Protein AF-A0A699HJI0-F1 (afdb_monomer)

pLDDT: mean 88.46, std 17.22, range [38.56, 98.75]

Sequence (102 aa):
MAQSTFRAQEDDVQTFDLLSGHKIPAIGLGTWRSGYEATYSVAHAIIEAGYRHIDTAWEYGVQIEVGQGLKGAMEAGVQRKDLFVTAKLWYDTWFRLLTNKF

Organism: Tanacetum cinerariifolium (NCBI:txid118510)

Radius of gyration: 17.09 Å; Cα contacts (8 Å, |Δi|>4): 124; chains: 1; bounding box: 41×43×48 Å

Foldseek 3Di:
DDDPPPDPDPPPQDWDADPVRDTDRPDEDECAPCPLCLLVVLLCCVQPVVHQEYEEEPVSVCVVSVVNNVVNNVVVPDDPVSHHYHYDDDPCNVVCVVVVPD

Solvent-accessible surface area (backbone atoms only — not comparable to full-atom values): 6200 Å² total; per-residue (Å²): 136,84,79,78,76,81,67,80,73,81,78,77,72,60,61,44,83,42,97,87,77,48,76,42,56,72,58,62,49,75,49,73,86,42,61,89,49,28,25,58,52,45,22,45,36,39,67,75,68,65,45,39,21,41,40,49,33,61,89,53,76,38,60,66,37,39,48,50,6,53,48,52,28,40,75,75,68,48,57,73,89,68,50,46,78,46,72,43,90,55,95,56,52,70,61,32,67,76,61,74,61,125

Secondary structure (DSSP, 8-state):
--------------EEE-TTS-EEES--EE-TT-GGGHHHHHHHHHHTS---EEE--GGGS-HHHHHHHHHHHHHTT--GGG-EEE----TTHHHHHHHT--

Mean predicted aligned error: 7.24 Å

Nearest PDB structures (foldseek):
  5jgw-assembly1_A  TM=1.004E+00  e=1.454E-09  Zea mays
  2vdg-assembly1_A  TM=9.979E-01  e=1.214E-08  Hordeum vulgare
  1ah0-assembly1_A  TM=9.127E-01  e=1.757E-06  Sus scrofa
  5zcm-assembly1_A  TM=9.697E-01  e=9.856E-06  Debaryomyces nepalensis
  1eko-assembly1_A  TM=8.570E-01  e=1.757E-06  Sus scrofa

Structure (mmCIF, N/CA/C/O backbone):
data_AF-A0A699HJI0-F1
#
_entry.id   AF-A0A699HJI0-F1
#
loop_
_atom_site.group_PDB
_atom_site.id
_atom_site.type_symbol
_atom_site.label_atom_id
_atom_site.label_alt_id
_atom_site.label_comp_id
_atom_site.label_asym_id
_atom_site.label_entity_id
_atom_site.label_seq_id
_atom_site.pdbx_PDB_ins_code
_atom_site.Cartn_x
_atom_site.Cartn_y
_atom_site.Cartn_z
_atom_site.occupancy
_atom_site.B_iso_or_equiv
_atom_site.auth_seq_id
_atom_site.auth_comp_id
_atom_site.auth_asym_id
_atom_site.auth_atom_id
_atom_site.pdbx_PDB_model_num
ATOM 1 N N . MET A 1 1 ? -21.021 23.715 30.937 1.00 38.56 1 MET A N 1
ATOM 2 C CA . MET A 1 1 ? -19.822 23.475 30.106 1.00 38.56 1 MET A CA 1
ATOM 3 C C . MET A 1 1 ? -19.767 21.981 29.824 1.00 38.56 1 MET A C 1
ATOM 5 O O . MET A 1 1 ? -19.201 21.240 30.613 1.00 38.56 1 MET A O 1
ATOM 9 N N . ALA A 1 2 ? -20.481 21.516 28.797 1.00 40.62 2 ALA A N 1
ATOM 10 C CA . ALA A 1 2 ? -20.461 20.106 28.418 1.00 40.62 2 ALA A CA 1
ATOM 11 C C . ALA A 1 2 ? -19.187 19.870 27.603 1.00 40.62 2 ALA A C 1
ATOM 13 O O . ALA A 1 2 ? -19.067 20.363 26.485 1.00 40.62 2 ALA A O 1
ATOM 14 N N . GLN A 1 3 ? -18.209 19.188 28.193 1.00 39.88 3 GLN A N 1
ATOM 15 C CA . GLN A 1 3 ? -17.067 18.680 27.446 1.00 39.88 3 GLN A CA 1
ATOM 16 C C . GLN A 1 3 ? -17.589 17.535 26.578 1.00 39.88 3 GLN A C 1
ATOM 18 O O . GLN A 1 3 ? -17.895 16.461 27.095 1.00 39.88 3 GLN A O 1
ATOM 23 N N . SER A 1 4 ? -17.755 17.772 25.274 1.00 44.69 4 SER A N 1
ATOM 24 C CA . SER A 1 4 ? -17.978 16.674 24.339 1.00 44.69 4 SER A CA 1
ATOM 25 C C . SER A 1 4 ? -16.690 15.864 24.295 1.00 44.69 4 SER A C 1
ATOM 27 O O . SER A 1 4 ? -15.678 16.297 23.741 1.00 44.69 4 SER A O 1
ATOM 29 N N . THR A 1 5 ? -16.703 14.699 24.924 1.00 40.84 5 THR A N 1
ATOM 30 C CA . THR A 1 5 ? -15.675 13.693 24.717 1.00 40.84 5 THR A CA 1
ATOM 31 C C . THR A 1 5 ? -15.806 13.209 23.277 1.00 40.84 5 THR A C 1
ATOM 33 O O . THR A 1 5 ? -16.674 12.403 22.955 1.00 40.84 5 THR A O 1
ATOM 36 N N . PHE A 1 6 ? -14.965 13.733 22.383 1.00 47.69 6 PHE A N 1
ATOM 37 C CA . PHE A 1 6 ? -14.712 13.083 21.102 1.00 47.69 6 PHE A CA 1
ATOM 38 C C . PHE A 1 6 ? -14.082 11.729 21.427 1.00 47.69 6 PHE A C 1
ATOM 40 O O . PHE A 1 6 ? -12.896 11.636 21.736 1.00 47.69 6 PHE A O 1
ATOM 47 N N . ARG A 1 7 ? -14.896 10.673 21.450 1.00 43.50 7 ARG A N 1
ATOM 48 C CA . ARG A 1 7 ? -14.369 9.319 21.333 1.00 43.50 7 ARG A CA 1
ATOM 49 C C . ARG A 1 7 ? -13.904 9.183 19.893 1.00 43.50 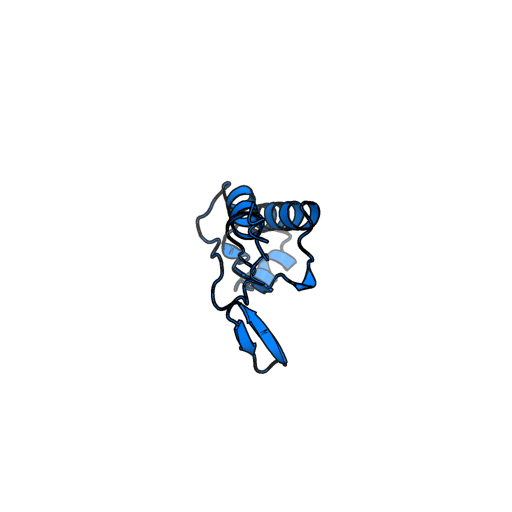7 ARG A C 1
ATOM 51 O O . ARG A 1 7 ? -14.704 9.394 18.987 1.00 43.50 7 ARG A O 1
ATOM 58 N N . ALA A 1 8 ? -12.625 8.869 19.700 1.00 45.00 8 ALA A N 1
ATOM 59 C CA . ALA A 1 8 ? -12.169 8.332 18.430 1.00 45.00 8 ALA A CA 1
ATOM 60 C C . ALA A 1 8 ? -13.056 7.119 18.138 1.00 45.00 8 ALA A C 1
ATOM 62 O O . ALA A 1 8 ? -13.114 6.182 18.936 1.00 45.00 8 ALA A O 1
ATOM 63 N N . GLN A 1 9 ? -13.843 7.207 17.075 1.00 47.78 9 GLN A N 1
ATOM 64 C CA . GLN A 1 9 ? -14.558 6.060 16.561 1.00 47.78 9 GLN A CA 1
ATOM 65 C C . GLN A 1 9 ? -13.464 5.096 16.099 1.00 47.78 9 GLN A C 1
ATOM 67 O O . GLN A 1 9 ? -12.609 5.481 15.305 1.00 47.78 9 GLN A O 1
ATOM 72 N N . GLU A 1 10 ? -13.391 3.903 16.690 1.00 55.72 10 GLU A N 1
ATOM 73 C CA . GLU A 1 10 ? -12.586 2.835 16.104 1.00 55.72 10 GLU A CA 1
ATOM 74 C C . GLU A 1 10 ? -13.229 2.555 14.748 1.00 55.72 10 GLU A C 1
ATOM 76 O O . GLU A 1 10 ? -14.293 1.940 14.675 1.00 55.72 10 GLU A O 1
ATOM 81 N N . ASP A 1 11 ? -12.657 3.136 13.695 1.00 59.75 11 ASP A N 1
ATOM 82 C CA . ASP A 1 11 ? -13.102 2.924 12.329 1.00 59.75 11 ASP A CA 1
ATOM 83 C C . ASP A 1 11 ? -12.850 1.452 12.005 1.00 59.75 11 ASP A C 1
ATOM 85 O O . ASP A 1 11 ? -11.741 1.050 11.645 1.00 59.75 11 ASP A O 1
ATOM 89 N N . ASP A 1 12 ? -13.874 0.626 12.220 1.00 71.81 12 ASP A N 1
ATOM 90 C CA . ASP A 1 12 ? -13.865 -0.785 11.865 1.00 71.81 12 ASP A CA 1
ATOM 91 C C . ASP A 1 12 ? -13.806 -0.869 10.338 1.00 71.81 12 ASP A C 1
ATOM 93 O O . ASP A 1 12 ? -14.812 -0.775 9.629 1.00 71.81 12 ASP A O 1
ATOM 97 N N . VAL A 1 13 ? -12.581 -0.927 9.810 1.00 83.25 13 VAL A N 1
ATOM 98 C CA . VAL A 1 13 ? -12.324 -1.074 8.382 1.00 83.25 13 VAL A CA 1
ATOM 99 C C . VAL A 1 13 ? -12.996 -2.367 7.945 1.00 83.25 13 VAL A C 1
ATOM 101 O O . VAL A 1 13 ? -12.565 -3.451 8.333 1.00 83.25 13 VAL A O 1
ATOM 104 N N . GLN A 1 14 ? -14.039 -2.263 7.118 1.00 94.50 14 GLN A N 1
ATOM 105 C CA . GLN A 1 14 ? -14.735 -3.440 6.609 1.00 94.50 14 GLN A CA 1
ATOM 106 C C . GLN A 1 14 ? -13.723 -4.402 5.975 1.00 94.50 14 GLN A C 1
ATOM 108 O O . GLN A 1 14 ? -12.915 -4.008 5.131 1.00 94.50 14 GLN A O 1
ATOM 113 N N . THR A 1 15 ? -13.768 -5.671 6.377 1.00 96.94 15 THR A N 1
ATOM 114 C CA . THR A 1 15 ? -12.871 -6.718 5.877 1.00 96.94 15 THR A CA 1
ATOM 115 C C . THR A 1 15 ? -13.648 -7.916 5.344 1.00 96.94 15 THR A C 1
ATOM 117 O O . THR A 1 15 ? -14.817 -8.117 5.673 1.00 96.94 15 THR A O 1
ATOM 120 N N . PHE A 1 16 ? -12.980 -8.721 4.522 1.00 97.69 16 PHE A N 1
ATOM 121 C CA . PHE A 1 16 ? -13.450 -10.032 4.088 1.00 97.69 16 PHE A CA 1
ATOM 122 C C . PHE A 1 16 ? -12.503 -11.123 4.593 1.00 97.69 16 PHE A C 1
ATOM 124 O O . PHE A 1 16 ? -11.288 -10.921 4.652 1.00 97.69 16 PHE A O 1
ATOM 131 N N . ASP A 1 17 ? -13.054 -12.285 4.939 1.00 98.00 17 ASP A N 1
ATOM 132 C CA . ASP A 1 17 ? -12.266 -13.451 5.334 1.00 98.00 17 ASP A CA 1
ATOM 133 C C . ASP A 1 17 ? -11.756 -14.200 4.099 1.00 98.00 17 ASP A C 1
ATOM 135 O O . ASP A 1 17 ? -12.519 -14.575 3.206 1.00 98.00 17 ASP A O 1
ATOM 139 N N . LEU A 1 18 ? -10.447 -14.433 4.054 1.00 98.19 18 LEU A N 1
ATOM 140 C CA . LEU A 1 18 ? -9.820 -15.291 3.059 1.00 98.19 18 LEU A CA 1
ATOM 141 C C . LEU A 1 18 ? -9.802 -16.738 3.555 1.00 98.19 18 LEU A C 1
ATOM 143 O O . LEU A 1 18 ? -9.636 -17.004 4.745 1.00 98.19 18 LEU A O 1
ATOM 147 N N . LEU A 1 19 ? -9.841 -17.696 2.625 1.00 98.38 19 LEU A N 1
ATOM 148 C CA . LEU A 1 19 ? -9.709 -19.128 2.944 1.00 98.38 19 LEU A CA 1
ATOM 149 C C . LEU A 1 19 ? -8.379 -19.477 3.636 1.00 98.38 19 LEU A C 1
ATOM 151 O O . LEU A 1 19 ? -8.274 -20.510 4.287 1.00 98.38 19 LEU A O 1
ATOM 155 N N . SER A 1 20 ? -7.369 -18.612 3.520 1.00 97.81 20 SER A N 1
ATOM 156 C CA . SER A 1 20 ? -6.091 -18.735 4.227 1.00 97.81 20 SER A CA 1
ATOM 157 C C . SER A 1 20 ? -6.165 -18.367 5.716 1.00 97.81 20 SER A C 1
ATOM 159 O O . SER A 1 20 ? -5.134 -18.388 6.383 1.00 97.81 20 SER A O 1
ATOM 161 N N . GLY A 1 21 ? -7.335 -17.970 6.230 1.00 97.31 21 GLY A N 1
ATOM 162 C CA . GLY A 1 21 ? -7.538 -17.528 7.614 1.00 97.31 21 GLY A CA 1
ATOM 163 C C . GLY A 1 21 ? -7.157 -16.068 7.887 1.00 97.31 21 GLY A C 1
ATOM 164 O O . GLY A 1 21 ? -7.266 -15.614 9.022 1.00 97.31 21 GLY A O 1
ATOM 165 N N . HIS A 1 22 ? -6.716 -15.325 6.869 1.00 97.31 22 HIS A N 1
ATOM 166 C CA . HIS A 1 22 ? -6.378 -13.903 6.981 1.00 97.31 22 HIS A CA 1
ATOM 167 C C . HIS A 1 22 ? -7.567 -13.019 6.592 1.00 97.31 22 HIS A C 1
ATOM 169 O O . HIS A 1 22 ? -8.401 -13.413 5.778 1.00 97.31 22 HIS A O 1
ATOM 175 N N . LYS A 1 23 ? -7.604 -11.793 7.119 1.00 96.94 23 LYS A N 1
ATOM 176 C CA . LYS A 1 23 ? -8.583 -10.768 6.739 1.00 96.94 23 LYS A CA 1
ATOM 177 C C . LYS A 1 23 ? -7.989 -9.824 5.698 1.00 96.94 23 LYS A C 1
ATOM 179 O O . LYS A 1 23 ? -6.850 -9.386 5.852 1.00 96.94 23 LYS A O 1
ATOM 184 N N . ILE A 1 24 ? -8.758 -9.498 4.664 1.00 98.19 24 ILE A N 1
ATOM 185 C CA . ILE A 1 24 ? -8.394 -8.496 3.655 1.00 98.19 24 ILE A CA 1
ATOM 186 C C . ILE A 1 24 ? -9.299 -7.264 3.792 1.00 98.19 24 ILE A C 1
ATOM 188 O O . ILE A 1 24 ? -10.521 -7.426 3.834 1.00 98.19 24 ILE A O 1
ATOM 192 N N . PRO A 1 25 ? -8.755 -6.035 3.866 1.00 97.94 25 PRO A N 1
ATOM 193 C CA . PRO A 1 25 ? -9.574 -4.827 3.846 1.00 97.94 25 PRO A CA 1
ATOM 194 C C . PRO A 1 25 ? -10.356 -4.698 2.538 1.00 97.94 25 PRO A C 1
ATOM 196 O O . PRO A 1 25 ? -9.804 -4.883 1.449 1.00 97.94 25 PRO A O 1
ATOM 199 N N . ALA A 1 26 ? -11.640 -4.365 2.661 1.00 97.06 26 ALA A N 1
ATOM 200 C CA . ALA A 1 26 ? -12.584 -4.271 1.554 1.00 97.06 26 ALA A CA 1
ATOM 201 C C . ALA A 1 26 ? -12.194 -3.199 0.531 1.00 97.06 26 ALA A C 1
ATOM 203 O O . ALA A 1 26 ? -12.439 -3.367 -0.662 1.00 97.06 26 ALA A O 1
ATOM 204 N N . ILE A 1 27 ? -11.570 -2.116 0.999 1.00 97.50 27 ILE A N 1
ATOM 205 C CA . ILE A 1 27 ? -11.105 -1.005 0.172 1.00 97.50 27 ILE A CA 1
ATOM 206 C C . ILE A 1 27 ? -9.579 -0.983 0.177 1.00 97.50 27 ILE A C 1
ATOM 208 O O . ILE A 1 27 ? -8.951 -0.996 1.238 1.00 97.50 27 ILE A O 1
ATOM 212 N N . GLY A 1 28 ? -8.991 -0.933 -1.019 1.00 97.50 28 GLY A N 1
ATOM 213 C CA . GLY A 1 28 ? -7.551 -0.830 -1.218 1.00 97.50 28 GLY A CA 1
ATOM 214 C C . GLY A 1 28 ? -7.175 0.193 -2.286 1.00 97.50 28 GLY A C 1
ATOM 215 O O . GLY A 1 28 ? -7.966 0.494 -3.179 1.00 97.50 28 GLY A O 1
ATOM 216 N N . LEU A 1 29 ? -5.962 0.734 -2.179 1.00 98.44 29 LEU A N 1
ATOM 217 C CA . LEU A 1 29 ? -5.392 1.668 -3.146 1.00 98.44 29 LEU A CA 1
ATOM 218 C C . LEU A 1 29 ? -4.653 0.891 -4.240 1.00 98.44 29 LEU A C 1
ATOM 220 O O . LEU A 1 29 ? -3.662 0.220 -3.952 1.00 98.44 29 LEU A O 1
ATOM 224 N N . GLY A 1 30 ? -5.097 1.020 -5.490 1.00 98.31 30 GLY A N 1
ATOM 225 C CA . GLY A 1 30 ? -4.355 0.532 -6.653 1.00 98.31 30 GLY A CA 1
ATOM 226 C C . GLY A 1 30 ? -3.256 1.509 -7.071 1.00 98.31 30 GLY A C 1
ATOM 227 O O . GLY A 1 30 ? -3.484 2.716 -7.107 1.00 98.31 30 GLY A O 1
ATOM 228 N N . THR A 1 31 ? -2.073 0.995 -7.414 1.00 98.44 31 THR A N 1
ATOM 229 C CA . THR A 1 31 ? -0.894 1.824 -7.745 1.00 98.44 31 THR A CA 1
ATOM 230 C C . THR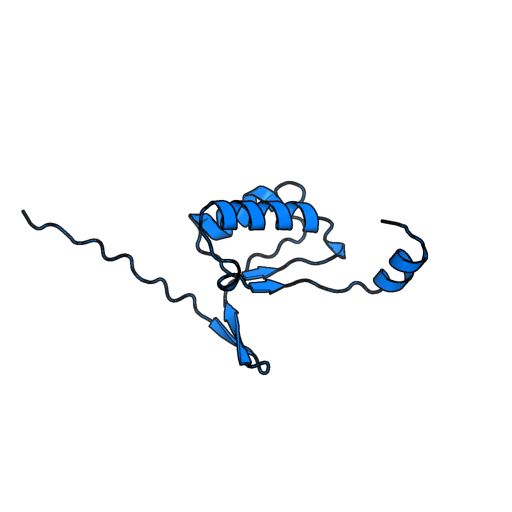 A 1 31 ? -0.506 1.804 -9.227 1.00 98.44 31 THR A C 1
ATOM 232 O O . THR A 1 31 ? 0.520 2.353 -9.622 1.00 98.44 31 THR A O 1
ATOM 235 N N . TRP A 1 32 ? -1.303 1.182 -10.097 1.00 97.62 32 TRP A N 1
ATOM 236 C CA . TRP A 1 32 ? -1.016 1.205 -11.532 1.00 97.62 32 TRP A CA 1
ATOM 237 C C . TRP A 1 32 ? -1.145 2.628 -12.096 1.00 97.62 32 TRP A C 1
ATOM 239 O O . TRP A 1 32 ? -2.149 3.298 -11.873 1.00 97.62 32 TRP A O 1
ATOM 249 N N . ARG A 1 33 ? -0.141 3.064 -12.872 1.00 95.38 33 ARG A N 1
ATOM 250 C CA . ARG A 1 33 ? -0.053 4.402 -13.497 1.00 95.38 33 ARG A CA 1
ATOM 251 C C . ARG A 1 33 ? 0.033 5.582 -12.521 1.00 95.38 33 ARG A C 1
ATOM 253 O O . ARG A 1 33 ? -0.168 6.714 -12.943 1.00 95.38 33 ARG A O 1
ATOM 260 N N . SER A 1 34 ? 0.398 5.352 -11.262 1.00 92.69 34 SER A N 1
ATOM 261 C CA . SER A 1 34 ? 0.659 6.440 -10.306 1.00 92.69 34 SER A CA 1
ATOM 262 C C . SER A 1 34 ? 1.948 7.218 -10.604 1.00 92.69 34 SER A C 1
ATOM 264 O O . SER A 1 34 ? 2.133 8.324 -10.107 1.00 92.69 34 SER A O 1
ATOM 266 N N . GLY A 1 35 ? 2.873 6.635 -11.377 1.00 89.50 35 GLY A N 1
ATOM 267 C CA . GLY A 1 35 ? 4.183 7.232 -11.642 1.00 89.50 35 GLY A CA 1
ATOM 268 C C . GLY A 1 35 ? 4.927 7.589 -10.350 1.00 89.50 35 GLY A C 1
ATOM 269 O O . GLY A 1 35 ? 4.811 6.889 -9.341 1.00 89.50 35 GLY A O 1
ATOM 270 N N . TYR A 1 36 ? 5.646 8.712 -10.376 1.00 86.75 36 TYR A N 1
ATOM 271 C CA . TYR A 1 36 ? 6.442 9.214 -9.249 1.00 86.75 36 TYR A CA 1
ATOM 272 C C . TYR A 1 36 ? 5.604 9.669 -8.039 1.00 86.75 36 TYR A C 1
ATOM 274 O O . TYR A 1 36 ? 6.150 9.884 -6.959 1.00 86.75 36 TYR A O 1
ATOM 282 N N . GLU A 1 37 ? 4.281 9.793 -8.180 1.00 95.25 37 GLU A N 1
ATOM 283 C CA . GLU A 1 37 ? 3.382 10.187 -7.087 1.00 95.25 37 GLU A CA 1
ATOM 284 C C . GLU A 1 37 ? 3.023 9.017 -6.159 1.00 95.25 37 GLU A C 1
ATOM 286 O O . GLU A 1 37 ? 2.370 9.225 -5.134 1.00 95.25 37 GLU A O 1
ATOM 291 N N . ALA A 1 38 ? 3.455 7.789 -6.481 1.00 96.44 38 ALA A N 1
ATOM 292 C CA . ALA A 1 38 ? 3.208 6.595 -5.671 1.00 96.44 38 ALA A CA 1
ATOM 293 C C . ALA A 1 38 ? 3.619 6.781 -4.203 1.00 96.44 38 ALA A C 1
ATOM 295 O O . ALA A 1 38 ? 2.839 6.439 -3.314 1.00 96.44 38 ALA A O 1
ATOM 296 N N . THR A 1 39 ? 4.798 7.357 -3.940 1.00 98.00 39 THR A N 1
ATOM 297 C CA . THR A 1 39 ? 5.298 7.566 -2.572 1.00 98.00 39 THR A CA 1
ATOM 298 C C . THR A 1 39 ? 4.329 8.412 -1.749 1.00 98.00 39 THR A C 1
ATOM 300 O O . THR A 1 39 ? 3.926 8.011 -0.657 1.00 98.00 39 THR A O 1
ATOM 303 N N . TYR A 1 40 ? 3.915 9.562 -2.292 1.00 98.00 40 TYR A N 1
ATOM 304 C CA . TYR A 1 40 ? 2.991 10.474 -1.618 1.00 98.00 40 TYR A CA 1
ATOM 305 C C . TYR A 1 40 ? 1.593 9.866 -1.489 1.00 98.00 40 TYR A C 1
ATOM 307 O O . TYR A 1 40 ? 1.020 9.868 -0.403 1.00 98.00 40 TYR A O 1
ATOM 315 N N . SER A 1 41 ? 1.070 9.292 -2.574 1.00 98.06 41 SER A N 1
ATOM 316 C CA . SER A 1 41 ? -0.286 8.740 -2.622 1.00 98.06 41 SER A CA 1
ATOM 317 C C . SER A 1 41 ? -0.476 7.605 -1.619 1.00 98.06 41 SER A C 1
ATOM 319 O O . SER A 1 41 ? -1.482 7.567 -0.917 1.00 98.06 41 SER A O 1
ATOM 321 N N . VAL A 1 42 ? 0.506 6.704 -1.505 1.00 98.56 42 VAL A N 1
ATOM 322 C CA . VAL A 1 42 ? 0.468 5.596 -0.540 1.00 98.56 42 VAL A CA 1
ATOM 323 C C . VAL A 1 42 ? 0.527 6.114 0.895 1.00 98.56 42 VAL A C 1
ATOM 325 O O . VAL A 1 42 ? -0.280 5.692 1.721 1.00 98.56 42 VAL A O 1
ATOM 328 N N . ALA A 1 43 ? 1.442 7.041 1.198 1.00 98.44 43 ALA A N 1
ATOM 329 C CA . ALA A 1 43 ? 1.553 7.612 2.539 1.00 98.44 43 ALA A CA 1
ATOM 330 C C . ALA A 1 43 ? 0.269 8.358 2.941 1.00 98.44 43 ALA A C 1
ATOM 332 O O . ALA A 1 43 ? -0.284 8.095 4.007 1.00 98.44 43 ALA A O 1
ATOM 333 N N . HIS A 1 44 ? -0.249 9.221 2.062 1.00 98.25 44 HIS A N 1
ATOM 334 C CA . HIS A 1 44 ? -1.482 9.971 2.291 1.00 98.25 44 HIS A CA 1
ATOM 335 C C . HIS A 1 44 ? -2.688 9.044 2.476 1.00 98.25 44 HIS A C 1
ATOM 337 O O . HIS A 1 44 ? -3.455 9.211 3.422 1.00 98.25 44 HIS A O 1
ATOM 343 N N . ALA A 1 45 ? -2.830 8.022 1.625 1.00 98.00 45 ALA A N 1
ATOM 344 C CA . ALA A 1 45 ? -3.928 7.072 1.740 1.00 98.00 45 ALA A CA 1
ATOM 345 C C . ALA A 1 45 ? -3.930 6.367 3.104 1.00 98.00 45 ALA A C 1
ATOM 347 O O . ALA A 1 45 ? -4.988 6.206 3.706 1.00 98.00 45 ALA A O 1
ATOM 348 N N . ILE A 1 46 ? -2.761 5.966 3.610 1.00 98.06 46 ILE A N 1
ATOM 349 C CA . ILE A 1 46 ? -2.653 5.229 4.874 1.00 98.06 46 ILE A CA 1
ATOM 350 C C . ILE A 1 46 ? -2.828 6.146 6.094 1.00 98.06 46 ILE A C 1
ATOM 352 O O . ILE A 1 46 ? -3.536 5.771 7.035 1.00 98.06 46 ILE A O 1
ATOM 356 N N . ILE A 1 47 ? -2.160 7.304 6.095 1.00 97.38 47 ILE A N 1
ATOM 357 C CA . ILE A 1 47 ? -2.073 8.205 7.255 1.00 97.38 47 ILE A CA 1
ATOM 358 C C . ILE A 1 47 ? -3.333 9.067 7.374 1.00 97.38 47 ILE A C 1
ATOM 360 O O . ILE A 1 47 ? -3.915 9.137 8.450 1.00 97.38 47 ILE A O 1
ATOM 364 N N . GLU A 1 48 ? -3.765 9.686 6.275 1.00 95.94 48 GLU A N 1
ATOM 365 C CA . GLU A 1 48 ? -4.846 10.680 6.283 1.00 95.94 48 GLU A CA 1
ATOM 366 C C . GLU A 1 48 ? -6.198 10.054 5.936 1.00 95.94 48 GLU A C 1
ATOM 368 O O . GLU A 1 48 ? -7.206 10.343 6.574 1.00 95.94 48 GLU A O 1
ATOM 373 N N . ALA A 1 49 ? -6.233 9.170 4.932 1.00 95.81 49 ALA A N 1
ATOM 374 C CA . ALA A 1 49 ? -7.484 8.576 4.451 1.00 95.81 49 ALA A CA 1
ATOM 375 C C . ALA A 1 49 ? -7.831 7.222 5.103 1.00 95.81 49 ALA A C 1
ATOM 377 O O . ALA A 1 49 ? -8.854 6.628 4.767 1.00 95.81 49 ALA A O 1
ATOM 378 N N . GLY A 1 50 ? -6.987 6.707 6.004 1.00 94.94 50 GLY A N 1
ATOM 379 C CA . GLY A 1 50 ? -7.266 5.490 6.775 1.00 94.94 50 GLY A CA 1
ATOM 380 C C . GLY A 1 50 ? -7.158 4.165 6.006 1.00 94.94 50 GLY A C 1
ATOM 381 O O . GLY A 1 50 ? -7.576 3.126 6.515 1.00 94.94 50 GLY A O 1
ATOM 382 N N . TYR A 1 51 ? -6.571 4.146 4.805 1.00 97.56 51 TYR A N 1
ATOM 383 C CA . TYR A 1 51 ? -6.403 2.914 4.030 1.00 97.56 51 TYR A CA 1
ATOM 384 C C . TYR A 1 51 ? -5.489 1.924 4.749 1.00 97.56 51 TYR A C 1
ATOM 386 O O . TYR A 1 51 ? -4.485 2.282 5.371 1.00 97.56 51 TYR A O 1
ATOM 394 N N . ARG A 1 52 ? -5.817 0.639 4.611 1.00 97.81 52 ARG A N 1
ATOM 395 C CA . ARG A 1 52 ? -5.008 -0.469 5.133 1.00 97.81 52 ARG A CA 1
ATOM 396 C C . ARG A 1 52 ? -4.644 -1.509 4.082 1.00 97.81 52 ARG A C 1
ATOM 398 O O . ARG A 1 52 ? -3.907 -2.430 4.396 1.00 97.81 52 ARG A O 1
ATOM 405 N N . HIS A 1 53 ? -5.098 -1.361 2.841 1.00 98.50 53 HIS A N 1
ATOM 406 C CA . HIS A 1 53 ? -4.787 -2.278 1.746 1.00 98.50 53 HIS A CA 1
ATOM 407 C C . HIS A 1 53 ? -4.155 -1.523 0.574 1.00 98.50 53 HIS A C 1
ATOM 409 O O . HIS A 1 53 ? -4.741 -0.576 0.058 1.00 98.50 53 HIS A O 1
ATOM 415 N N . ILE A 1 54 ? -2.957 -1.941 0.160 1.00 98.75 54 ILE A N 1
ATOM 416 C CA . ILE A 1 54 ? -2.231 -1.406 -0.997 1.00 98.75 54 ILE A CA 1
ATOM 417 C C . ILE A 1 54 ? -2.046 -2.519 -2.029 1.00 98.75 54 ILE A C 1
ATOM 419 O O . ILE A 1 54 ? -1.479 -3.566 -1.713 1.00 98.75 54 ILE A O 1
ATOM 423 N N . ASP A 1 55 ? -2.492 -2.283 -3.259 1.00 98.75 55 ASP A N 1
ATOM 424 C CA . ASP A 1 55 ? -2.317 -3.187 -4.392 1.00 98.75 55 ASP A CA 1
ATOM 425 C C . ASP A 1 55 ? -1.265 -2.644 -5.362 1.00 98.75 55 ASP A C 1
ATOM 427 O O . ASP A 1 55 ? -1.415 -1.566 -5.934 1.00 98.75 55 ASP A O 1
ATOM 431 N N . THR A 1 56 ? -0.201 -3.420 -5.562 1.00 98.44 56 THR A N 1
ATOM 432 C CA . THR A 1 56 ? 0.883 -3.123 -6.501 1.00 98.44 56 THR A CA 1
ATOM 433 C C . THR A 1 56 ? 1.233 -4.356 -7.339 1.00 98.44 56 THR A C 1
ATOM 435 O O . THR A 1 56 ? 0.621 -5.421 -7.222 1.00 98.44 56 THR A O 1
ATOM 438 N N . ALA A 1 57 ? 2.196 -4.229 -8.242 1.00 97.12 57 ALA A N 1
ATOM 439 C CA . ALA A 1 57 ? 2.726 -5.324 -9.044 1.00 97.12 57 ALA A CA 1
ATOM 440 C C . ALA A 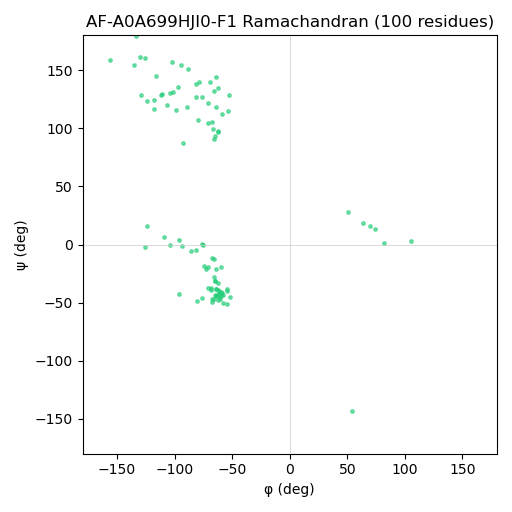1 57 ? 4.141 -5.000 -9.518 1.00 97.12 57 ALA A C 1
ATOM 442 O O . ALA A 1 57 ? 4.508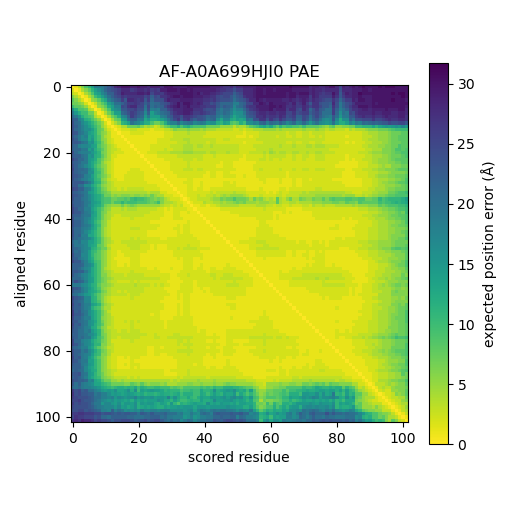 -3.830 -9.616 1.00 97.12 57 ALA A O 1
ATOM 443 N N . TRP A 1 58 ? 4.900 -6.039 -9.870 1.00 92.88 58 TRP A N 1
ATOM 444 C CA . TRP A 1 58 ? 6.211 -5.884 -10.503 1.00 92.88 58 TRP A CA 1
ATOM 445 C C . TRP A 1 58 ? 6.131 -5.014 -11.767 1.00 92.88 58 TRP A C 1
ATOM 447 O O . TRP A 1 58 ? 6.813 -3.999 -11.877 1.00 92.88 58 TRP A O 1
ATOM 457 N N . GLU A 1 59 ? 5.210 -5.352 -12.674 1.00 94.19 59 GLU A N 1
ATOM 458 C CA . GLU A 1 59 ? 5.058 -4.687 -13.977 1.00 94.19 59 GLU A CA 1
ATOM 459 C C . GLU A 1 59 ? 4.606 -3.219 -13.875 1.00 94.19 59 GLU A C 1
ATOM 461 O O . GLU A 1 59 ? 4.674 -2.475 -14.848 1.00 94.19 59 GLU A O 1
ATOM 466 N N . TYR A 1 60 ? 4.148 -2.758 -12.706 1.00 95.81 60 TYR A N 1
ATOM 467 C CA . TYR A 1 60 ? 3.746 -1.357 -12.553 1.00 95.81 60 TYR A CA 1
ATOM 468 C C . TYR A 1 60 ? 4.950 -0.413 -12.483 1.00 95.81 60 TYR A C 1
ATOM 470 O O . TYR A 1 60 ? 4.773 0.782 -12.698 1.00 95.81 60 TYR A O 1
ATOM 478 N N . GLY A 1 61 ? 6.149 -0.927 -12.180 1.00 94.62 61 GLY A N 1
ATOM 479 C CA . GLY A 1 61 ? 7.383 -0.138 -12.159 1.00 94.62 61 GLY A CA 1
ATOM 480 C C . GLY A 1 61 ? 7.477 0.887 -11.023 1.00 94.62 61 GLY A C 1
ATOM 481 O O . GLY A 1 61 ? 8.316 1.771 -11.098 1.00 94.62 61 GLY A O 1
ATOM 482 N N . VAL A 1 62 ? 6.631 0.778 -9.989 1.00 97.50 62 VAL A N 1
ATOM 483 C CA . VAL A 1 62 ? 6.543 1.750 -8.875 1.00 97.50 62 VAL A CA 1
ATOM 484 C C . VAL A 1 62 ? 6.732 1.116 -7.489 1.00 97.50 62 VAL A C 1
ATOM 486 O O . VAL A 1 62 ? 6.342 1.679 -6.467 1.00 97.50 62 VAL A O 1
ATOM 489 N N . GLN A 1 63 ? 7.256 -0.114 -7.408 1.00 96.31 63 GLN A N 1
ATOM 490 C CA . GLN A 1 63 ? 7.360 -0.826 -6.124 1.00 96.31 63 GLN A CA 1
ATOM 491 C C . GLN A 1 63 ? 8.330 -0.151 -5.139 1.00 96.31 63 GLN A C 1
ATOM 493 O O . GLN A 1 63 ? 8.127 -0.267 -3.930 1.00 96.31 63 GLN A O 1
ATOM 498 N N . ILE A 1 64 ? 9.345 0.568 -5.635 1.00 96.75 64 ILE A N 1
ATOM 499 C CA . ILE A 1 64 ? 10.285 1.322 -4.794 1.00 96.75 64 ILE A CA 1
ATOM 500 C C . ILE A 1 64 ? 9.553 2.484 -4.117 1.00 96.75 64 ILE A C 1
ATOM 502 O O . ILE A 1 64 ? 9.621 2.629 -2.898 1.00 96.75 64 ILE A O 1
ATOM 506 N N . GLU A 1 65 ? 8.801 3.262 -4.886 1.00 98.19 65 GLU A N 1
ATOM 507 C CA . GLU A 1 65 ? 8.012 4.403 -4.430 1.00 98.19 65 GLU A CA 1
ATOM 508 C C . GLU A 1 65 ? 6.905 3.959 -3.466 1.00 98.19 65 GLU A C 1
ATOM 510 O O . GLU A 1 65 ? 6.738 4.524 -2.385 1.00 98.19 65 GLU A O 1
ATOM 515 N N . VAL A 1 66 ? 6.199 2.869 -3.788 1.00 98.38 66 VAL A N 1
ATOM 516 C CA . VAL A 1 66 ? 5.230 2.249 -2.868 1.00 98.38 66 VAL A CA 1
ATOM 517 C C . VAL A 1 66 ? 5.907 1.844 -1.555 1.00 98.38 66 VAL A C 1
ATOM 519 O O . VAL A 1 66 ? 5.366 2.097 -0.478 1.00 98.38 66 VAL A O 1
ATOM 522 N N . GLY A 1 67 ? 7.105 1.256 -1.620 1.00 98.12 67 GLY A N 1
ATOM 523 C CA . GLY A 1 67 ? 7.900 0.901 -0.445 1.00 98.12 67 GLY A CA 1
ATOM 524 C C . GLY A 1 67 ? 8.289 2.112 0.408 1.00 98.12 67 GLY A C 1
ATOM 525 O O . GLY A 1 67 ? 8.214 2.045 1.635 1.00 98.12 67 GLY A O 1
ATOM 526 N N . GLN A 1 68 ? 8.648 3.232 -0.222 1.00 98.44 68 GLN A N 1
ATOM 527 C CA . GLN A 1 68 ? 8.929 4.493 0.470 1.00 98.44 68 GLN A CA 1
ATOM 528 C C . GLN A 1 68 ? 7.679 5.047 1.167 1.00 98.44 68 GLN A C 1
ATOM 530 O O . GLN A 1 68 ? 7.763 5.437 2.330 1.00 98.44 68 GLN A O 1
ATOM 535 N N . GLY A 1 69 ? 6.518 5.021 0.505 1.00 98.44 69 GLY A N 1
ATOM 536 C CA . GLY A 1 69 ? 5.250 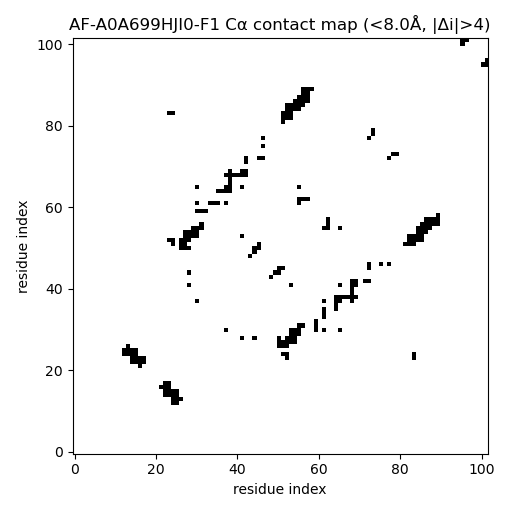5.459 1.098 1.00 98.44 69 GLY A CA 1
ATOM 537 C C . GLY A 1 69 ? 4.831 4.599 2.295 1.00 98.44 69 GLY A C 1
ATOM 538 O O . GLY A 1 69 ? 4.469 5.125 3.347 1.00 98.44 69 GLY A O 1
ATOM 539 N N . LEU A 1 70 ? 4.964 3.272 2.177 1.00 98.69 70 LEU A N 1
ATOM 540 C CA . LEU A 1 70 ? 4.736 2.330 3.281 1.00 98.69 70 LEU A CA 1
ATOM 541 C C . LEU A 1 70 ? 5.678 2.597 4.459 1.00 98.69 70 LEU A C 1
ATOM 543 O O . LEU A 1 70 ? 5.241 2.597 5.608 1.00 98.69 70 LEU A O 1
ATOM 547 N N . LYS A 1 71 ? 6.968 2.828 4.183 1.00 98.69 71 LYS A N 1
ATOM 548 C CA . LYS A 1 71 ? 7.957 3.157 5.214 1.00 98.69 71 LYS A CA 1
ATOM 549 C C . LYS A 1 71 ? 7.586 4.449 5.941 1.00 98.69 71 LYS A C 1
ATOM 551 O O . LYS A 1 71 ? 7.559 4.436 7.166 1.00 98.69 71 LYS A O 1
ATOM 556 N N . GLY A 1 72 ? 7.225 5.504 5.210 1.00 98.38 72 GLY A N 1
ATOM 557 C CA . GLY A 1 72 ? 6.779 6.768 5.801 1.00 98.38 72 GLY A CA 1
ATOM 558 C C . GLY A 1 72 ? 5.540 6.605 6.687 1.00 98.38 72 GLY A C 1
ATOM 559 O O . GLY A 1 72 ? 5.496 7.139 7.791 1.00 98.38 72 GLY A O 1
ATOM 560 N N . ALA A 1 73 ? 4.565 5.792 6.269 1.00 98.19 73 ALA A N 1
ATOM 561 C CA . ALA A 1 73 ? 3.399 5.483 7.098 1.00 98.19 73 ALA A CA 1
ATOM 562 C C . ALA A 1 73 ? 3.758 4.716 8.382 1.00 98.19 73 ALA A C 1
ATOM 564 O O . ALA A 1 73 ? 3.198 4.988 9.444 1.00 98.19 73 ALA A O 1
ATOM 565 N N . MET A 1 74 ? 4.713 3.783 8.310 1.00 98.38 74 MET A N 1
ATOM 566 C CA . MET A 1 74 ? 5.196 3.070 9.496 1.00 98.38 74 MET A CA 1
ATOM 567 C C . MET A 1 74 ? 5.981 3.984 10.445 1.00 98.38 74 MET A C 1
ATOM 569 O O . MET A 1 74 ? 5.829 3.877 11.659 1.00 98.38 74 MET A O 1
ATOM 573 N N . GLU A 1 75 ? 6.769 4.917 9.909 1.00 98.38 75 GLU A N 1
ATOM 574 C CA . GLU A 1 75 ? 7.458 5.953 10.693 1.00 98.38 75 GLU A CA 1
ATOM 575 C C . GLU A 1 75 ? 6.470 6.922 11.364 1.00 98.38 75 GLU A C 1
ATOM 577 O O . GLU A 1 75 ? 6.723 7.377 12.477 1.00 98.38 75 GLU A O 1
ATOM 582 N N . ALA A 1 76 ? 5.311 7.167 10.745 1.00 97.56 76 ALA A N 1
ATOM 583 C CA . ALA A 1 76 ? 4.203 7.927 11.326 1.00 97.56 76 ALA A CA 1
ATOM 584 C C . ALA A 1 76 ? 3.384 7.144 12.380 1.00 97.56 76 ALA A C 1
ATOM 586 O O . ALA A 1 76 ? 2.430 7.681 12.939 1.00 97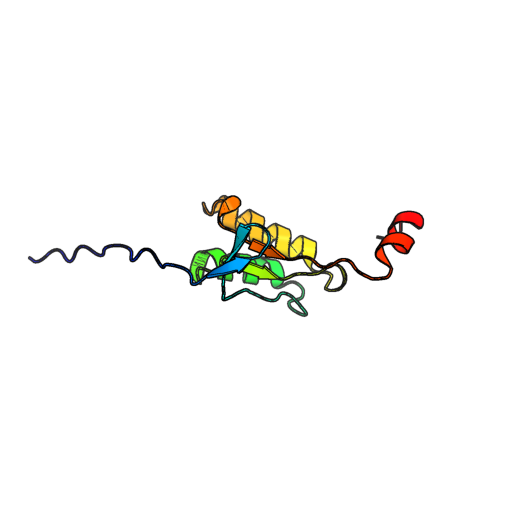.56 76 ALA A O 1
ATOM 587 N N . GLY A 1 77 ? 3.750 5.890 12.676 1.00 97.19 77 GLY A N 1
ATOM 588 C CA . GLY A 1 77 ? 3.170 5.095 13.763 1.00 97.19 77 GLY A CA 1
ATOM 589 C C . GLY A 1 77 ? 2.208 3.984 13.333 1.00 97.19 77 GLY A C 1
ATOM 590 O O . GLY A 1 77 ? 1.672 3.286 14.195 1.00 97.19 77 GLY A O 1
ATOM 591 N N . VAL A 1 78 ? 1.995 3.766 12.031 1.00 97.25 78 VAL A N 1
ATOM 592 C CA . VAL A 1 78 ? 1.154 2.659 11.547 1.00 97.25 78 VAL A CA 1
ATOM 593 C C . VAL A 1 78 ? 1.909 1.337 11.654 1.00 97.25 78 VAL A C 1
ATOM 595 O O . VAL A 1 78 ? 3.018 1.187 11.145 1.00 97.25 78 VAL A O 1
ATOM 598 N N . GLN A 1 79 ? 1.321 0.330 12.298 1.00 97.50 79 GLN A N 1
ATOM 599 C CA . GLN A 1 79 ? 2.012 -0.945 12.470 1.00 97.50 79 GLN A CA 1
ATOM 600 C C . GLN A 1 79 ? 1.948 -1.776 11.188 1.00 97.50 79 GLN A C 1
ATOM 602 O O . GLN A 1 79 ? 0.902 -1.889 10.549 1.00 97.50 79 GLN A O 1
ATOM 607 N N . ARG A 1 80 ? 3.051 -2.455 10.843 1.00 98.25 80 ARG A N 1
ATOM 608 C 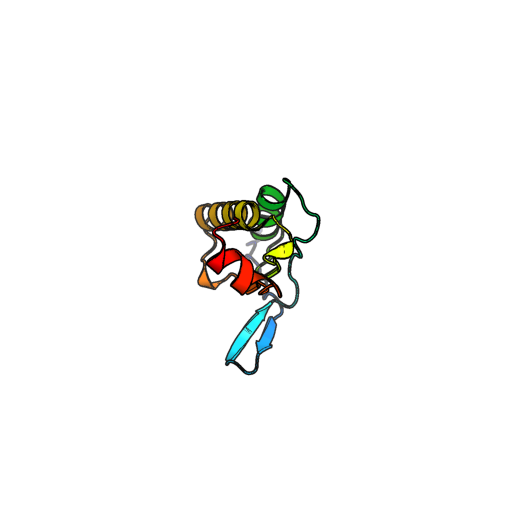CA . ARG A 1 80 ? 3.112 -3.298 9.638 1.00 98.25 80 ARG A CA 1
ATOM 609 C C . ARG A 1 80 ? 1.997 -4.342 9.593 1.00 98.25 80 ARG A C 1
ATOM 611 O O . ARG A 1 80 ? 1.476 -4.596 8.513 1.00 98.25 80 ARG A O 1
ATOM 618 N N . LYS A 1 81 ? 1.639 -4.947 10.731 1.00 97.19 81 LYS A N 1
ATOM 619 C CA . LYS A 1 81 ? 0.602 -5.992 10.812 1.00 97.19 81 LYS A CA 1
ATOM 620 C C . LYS A 1 81 ? -0.800 -5.498 10.436 1.00 97.19 81 LYS A C 1
ATOM 622 O O . LYS A 1 81 ? -1.637 -6.315 10.080 1.00 97.19 81 LYS A O 1
ATOM 627 N N . ASP A 1 82 ? -1.032 -4.188 10.498 1.00 96.25 82 ASP A N 1
ATOM 628 C CA . ASP A 1 82 ? -2.321 -3.587 10.162 1.00 96.25 82 ASP A CA 1
ATOM 629 C C . ASP A 1 82 ? -2.432 -3.309 8.650 1.00 96.25 82 ASP A C 1
ATOM 631 O O . ASP A 1 82 ? -3.485 -2.901 8.176 1.00 96.25 82 ASP A O 1
ATOM 635 N N . LEU A 1 83 ? -1.359 -3.532 7.877 1.00 97.94 83 LEU A N 1
ATOM 636 C CA . LEU A 1 83 ? -1.309 -3.293 6.435 1.00 97.94 83 LEU A CA 1
ATOM 637 C C . LEU A 1 83 ? -1.400 -4.602 5.641 1.00 97.94 83 LEU A C 1
ATOM 639 O O . LEU A 1 83 ? -0.616 -5.536 5.827 1.00 97.94 83 LEU A O 1
ATOM 643 N N . PHE A 1 84 ? -2.294 -4.632 4.664 1.00 98.50 84 PHE A N 1
ATOM 644 C CA . PHE A 1 84 ? -2.387 -5.657 3.639 1.00 98.50 84 PHE A CA 1
ATOM 645 C C . PHE A 1 84 ? -1.703 -5.146 2.366 1.00 98.50 84 PHE A C 1
ATOM 647 O O . PHE A 1 84 ? -2.132 -4.158 1.777 1.00 98.50 84 PHE A O 1
ATOM 654 N N . VAL A 1 85 ? -0.615 -5.787 1.939 1.00 98.62 85 VAL A N 1
ATOM 655 C CA . VAL A 1 85 ? 0.133 -5.373 0.741 1.00 98.62 85 VAL A CA 1
ATOM 656 C C . VAL A 1 85 ? 0.083 -6.500 -0.276 1.00 98.62 85 VAL A C 1
ATOM 658 O O . VAL A 1 85 ? 0.607 -7.584 -0.022 1.00 98.62 85 VAL A O 1
ATOM 661 N N . THR A 1 86 ? -0.530 -6.227 -1.421 1.00 98.62 86 THR A N 1
ATOM 662 C CA . THR A 1 86 ? -0.686 -7.172 -2.527 1.00 98.62 86 THR A CA 1
ATOM 663 C C . THR A 1 86 ? 0.345 -6.864 -3.606 1.00 98.62 86 THR A C 1
ATOM 665 O O . THR A 1 86 ? 0.500 -5.718 -4.021 1.00 98.62 86 THR A O 1
ATOM 668 N N . ALA A 1 87 ? 1.053 -7.890 -4.072 1.00 97.56 87 ALA A N 1
ATOM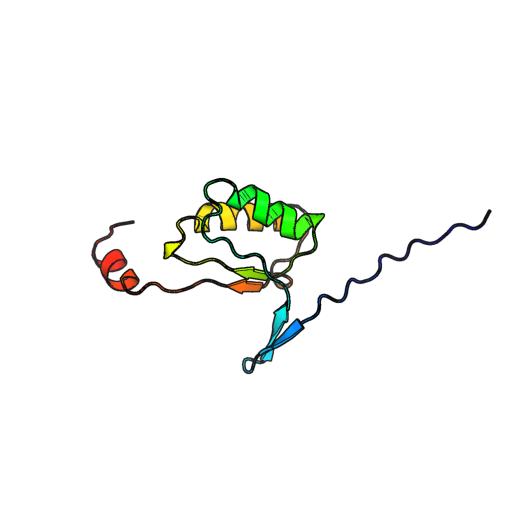 669 C CA . ALA A 1 87 ? 1.975 -7.816 -5.201 1.00 97.56 87 ALA A CA 1
ATOM 670 C C . ALA A 1 87 ? 1.678 -8.950 -6.189 1.00 97.56 87 ALA A C 1
ATOM 672 O O . ALA A 1 87 ? 1.033 -9.938 -5.839 1.00 97.56 87 ALA A O 1
ATOM 673 N N . LYS A 1 88 ? 2.148 -8.811 -7.431 1.00 97.25 88 LYS A N 1
ATOM 674 C CA . LYS A 1 88 ? 1.857 -9.752 -8.521 1.00 97.25 88 LYS A CA 1
ATOM 675 C C . LYS A 1 88 ? 3.154 -10.170 -9.202 1.00 97.25 88 LYS A C 1
ATOM 677 O O . LYS A 1 88 ? 3.949 -9.306 -9.577 1.00 97.25 88 LYS A O 1
ATOM 682 N N . LEU A 1 89 ? 3.342 -11.482 -9.344 1.00 95.38 89 LEU A N 1
ATOM 683 C CA . LEU A 1 89 ? 4.411 -12.073 -10.148 1.00 95.38 89 LEU A CA 1
ATOM 684 C C . LEU A 1 89 ? 4.134 -11.800 -11.630 1.00 95.38 89 LEU A C 1
ATOM 686 O O . LEU A 1 89 ? 2.986 -11.895 -12.066 1.00 95.38 89 LEU A O 1
ATOM 690 N N . TRP A 1 90 ? 5.173 -11.482 -12.399 1.00 93.38 90 TRP A N 1
ATOM 691 C CA . TRP A 1 90 ? 5.053 -11.261 -13.836 1.00 93.38 90 TRP A CA 1
ATOM 692 C C . TRP A 1 90 ? 5.541 -12.475 -14.632 1.00 93.38 90 TRP A C 1
ATOM 694 O O . TRP A 1 90 ? 6.306 -13.301 -14.133 1.00 93.38 90 TRP A O 1
ATOM 704 N N . TYR A 1 91 ? 5.074 -12.615 -15.874 1.00 88.62 91 TYR A N 1
ATOM 705 C CA . TYR A 1 91 ? 5.324 -13.825 -16.664 1.00 88.62 91 TYR A CA 1
ATOM 7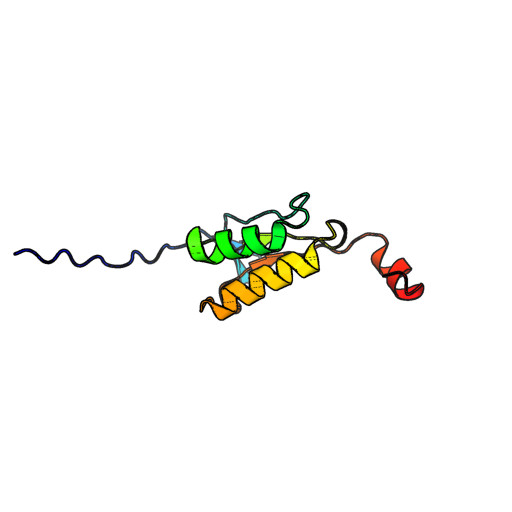06 C C . TYR A 1 91 ? 6.814 -14.029 -16.989 1.00 88.62 91 TYR A C 1
ATOM 708 O O . TYR A 1 91 ? 7.270 -15.167 -17.078 1.00 88.62 91 TYR A O 1
ATOM 716 N N . ASP A 1 92 ? 7.584 -12.945 -17.134 1.00 86.62 92 ASP A N 1
ATOM 717 C CA . ASP A 1 92 ? 9.007 -12.989 -17.485 1.00 86.62 92 ASP A CA 1
ATOM 718 C C . ASP A 1 92 ? 9.946 -12.903 -16.270 1.00 86.62 92 ASP A C 1
ATOM 720 O O . ASP A 1 92 ? 11.167 -12.884 -16.448 1.00 86.62 92 ASP A O 1
ATOM 724 N N . THR A 1 93 ? 9.413 -12.884 -15.038 1.00 80.06 93 THR A N 1
ATOM 725 C CA . THR A 1 93 ? 10.219 -12.676 -13.823 1.00 80.06 93 THR A CA 1
ATOM 726 C C . THR A 1 93 ? 11.377 -13.677 -13.734 1.00 80.06 93 THR A C 1
ATOM 728 O O . THR A 1 93 ? 12.506 -13.297 -13.429 1.00 80.06 93 THR A O 1
ATOM 731 N N . TRP A 1 94 ? 11.141 -14.942 -14.094 1.00 73.50 94 TRP A N 1
ATOM 732 C CA . TRP A 1 94 ? 12.175 -15.982 -14.127 1.00 73.50 94 TRP A CA 1
ATOM 733 C C . TRP A 1 94 ? 13.273 -15.713 -15.161 1.00 73.50 94 TRP A C 1
ATOM 735 O O . TRP A 1 94 ? 14.448 -15.952 -14.897 1.00 73.50 94 TRP A O 1
ATOM 745 N N . PHE A 1 95 ? 12.912 -15.185 -16.330 1.00 77.00 95 PHE A N 1
ATOM 746 C CA . PHE A 1 95 ? 13.869 -14.879 -17.389 1.00 77.00 95 PHE A CA 1
ATOM 747 C C . PHE A 1 95 ? 14.747 -13.670 -17.030 1.00 77.00 95 PHE A C 1
ATOM 749 O O . PHE A 1 95 ? 15.951 -13.666 -17.299 1.00 77.00 95 PHE A O 1
ATOM 756 N N . ARG A 1 96 ? 14.180 -12.659 -16.363 1.00 70.38 96 ARG A N 1
ATOM 757 C CA . ARG A 1 96 ? 14.934 -11.478 -15.907 1.00 70.38 96 ARG A CA 1
ATOM 758 C C . ARG A 1 96 ? 15.926 -11.795 -14.792 1.00 70.38 96 ARG A C 1
ATOM 760 O O . ARG A 1 96 ? 17.057 -11.316 -14.846 1.00 70.38 96 ARG A O 1
ATOM 767 N N . LEU A 1 97 ? 15.552 -12.664 -13.850 1.00 71.81 97 LEU A N 1
ATOM 768 C CA . LEU A 1 97 ? 16.456 -13.126 -12.789 1.00 71.81 97 LEU A CA 1
ATOM 769 C C . LEU A 1 97 ? 17.670 -13.879 -13.349 1.00 71.81 97 LEU A C 1
ATOM 771 O O . LEU A 1 97 ? 18.786 -13.680 -12.882 1.00 71.81 97 LEU A O 1
ATOM 775 N N . LEU A 1 98 ? 17.476 -14.698 -14.387 1.00 76.81 98 LEU A N 1
ATOM 776 C CA . LEU A 1 98 ? 18.571 -15.429 -15.036 1.00 76.81 98 LEU A CA 1
ATOM 777 C C . LEU A 1 98 ? 19.476 -14.534 -15.893 1.00 76.81 98 LEU A C 1
ATOM 779 O O . LEU A 1 98 ? 20.613 -14.904 -16.176 1.00 76.81 98 LEU A O 1
ATOM 783 N N . THR A 1 99 ? 18.985 -13.370 -16.320 1.00 80.00 99 THR A N 1
ATOM 784 C CA . THR A 1 99 ? 19.723 -12.457 -17.204 1.00 80.00 99 THR A CA 1
ATOM 785 C C . THR A 1 99 ? 20.309 -11.241 -16.488 1.00 80.00 99 THR A C 1
ATOM 787 O O . THR A 1 99 ? 20.974 -10.441 -17.143 1.00 80.00 99 THR A O 1
ATOM 790 N N . ASN A 1 100 ? 20.107 -11.099 -15.168 1.00 65.31 100 ASN A N 1
ATOM 791 C CA . ASN A 1 100 ? 20.521 -9.925 -14.381 1.00 65.31 100 ASN A CA 1
ATOM 792 C C . ASN A 1 100 ? 20.069 -8.586 -15.002 1.00 65.31 100 ASN A C 1
ATOM 794 O O . ASN A 1 100 ? 20.713 -7.551 -14.831 1.00 65.31 100 ASN A O 1
ATOM 798 N N . LYS A 1 101 ? 18.957 -8.603 -15.744 1.00 60.16 101 LYS A N 1
ATOM 799 C CA . LYS A 1 101 ? 18.350 -7.404 -16.323 1.00 60.16 101 LYS A CA 1
ATOM 800 C C . LYS A 1 101 ? 17.296 -6.886 -15.349 1.00 60.16 101 LYS A C 1
ATOM 802 O O . LYS A 1 101 ? 16.134 -7.289 -15.430 1.00 60.16 101 LYS A O 1
ATOM 807 N N . PHE A 1 102 ? 17.752 -6.059 -14.411 1.00 58.78 102 PHE A N 1
ATOM 808 C CA . PHE A 1 102 ? 16.908 -5.241 -13.540 1.00 58.78 102 PHE A CA 1
ATOM 809 C C . PHE A 1 102 ? 16.578 -3.919 -14.229 1.00 58.78 102 PHE A C 1
ATOM 811 O O . PHE A 1 102 ? 17.507 -3.328 -14.825 1.00 58.78 102 PHE A O 1
#

InterPro domains:
  IPR018170 Aldo/keto reductase, conserved site [PS00798] (50-67)
  IPR020471 Aldo-keto reductase [PTHR11732] (16-92)
  IPR023210 NADP-dependent oxidoreductase domain [PF00248] (27-91)
  IPR036812 NAD(P)-dependent oxidoreductase domain superfamily [G3DSA:3.20.20.100] (3-99)
  IPR036812 NAD(P)-dependent oxidoreductase domain superfamily [SSF51430] (20-91)